Protein AF-A0A2P6SE83-F1 (afdb_monomer)

Structure (mmCIF, N/CA/C/O backbone):
data_AF-A0A2P6SE83-F1
#
_entry.id   AF-A0A2P6SE83-F1
#
loop_
_atom_site.group_PDB
_atom_site.id
_atom_site.type_symbol
_atom_site.label_atom_id
_atom_site.label_alt_id
_atom_site.label_comp_id
_atom_site.label_asym_id
_atom_site.label_entity_id
_atom_site.label_seq_id
_atom_site.pdbx_PDB_ins_code
_atom_site.Cartn_x
_atom_site.Cartn_y
_atom_site.Cartn_z
_atom_site.occupancy
_atom_site.B_iso_or_equiv
_atom_site.auth_seq_id
_atom_site.auth_comp_id
_atom_site.auth_asym_id
_atom_site.auth_atom_id
_atom_site.pdbx_PDB_model_num
ATOM 1 N N . MET A 1 1 ? -25.878 -14.126 -6.612 1.00 41.62 1 MET A N 1
ATOM 2 C CA . MET A 1 1 ? -25.042 -12.974 -6.211 1.00 41.62 1 MET A CA 1
ATOM 3 C C . MET A 1 1 ? -24.216 -13.416 -5.009 1.00 41.62 1 MET A C 1
ATOM 5 O O . MET A 1 1 ? -24.817 -13.749 -3.996 1.00 41.62 1 MET A O 1
ATOM 9 N N . LYS A 1 2 ? -22.889 -13.583 -5.136 1.00 45.44 2 LYS A N 1
ATOM 10 C CA . LYS A 1 2 ? -22.054 -14.016 -3.999 1.00 45.44 2 LYS A CA 1
ATOM 11 C C . LYS A 1 2 ? -21.984 -12.868 -2.993 1.00 45.44 2 LYS A C 1
ATOM 13 O O . LYS A 1 2 ? -21.463 -11.806 -3.317 1.00 45.44 2 LYS A O 1
ATOM 18 N N . VAL A 1 3 ? -22.559 -13.079 -1.814 1.00 54.62 3 VAL A N 1
ATOM 19 C CA . VAL A 1 3 ? -22.431 -12.164 -0.681 1.00 54.62 3 VAL A CA 1
ATOM 20 C C . VAL A 1 3 ? -21.056 -12.431 -0.080 1.00 54.62 3 VAL A C 1
ATOM 22 O O . VAL A 1 3 ? -20.811 -13.520 0.432 1.00 54.62 3 VAL A O 1
ATOM 25 N N . TRP A 1 4 ? -20.133 -11.485 -0.228 1.00 58.22 4 TRP A N 1
ATOM 26 C CA . TRP A 1 4 ? -18.852 -11.544 0.467 1.00 58.22 4 TRP A CA 1
ATOM 27 C C . TRP A 1 4 ? -19.116 -11.263 1.946 1.00 58.22 4 TRP A C 1
ATOM 29 O O . TRP A 1 4 ? -19.831 -10.316 2.280 1.00 58.22 4 TRP A O 1
ATOM 39 N N . ASP A 1 5 ? -18.595 -12.118 2.822 1.00 71.06 5 ASP A N 1
ATOM 40 C CA . ASP A 1 5 ? -18.645 -11.884 4.261 1.00 71.06 5 ASP A CA 1
ATOM 41 C C . ASP A 1 5 ? -17.950 -10.544 4.572 1.00 71.06 5 ASP A C 1
ATOM 43 O O . ASP A 1 5 ? -16.862 -10.272 4.063 1.00 71.06 5 ASP A O 1
ATOM 47 N N . ARG A 1 6 ? -18.576 -9.694 5.400 1.00 69.50 6 ARG A N 1
ATOM 48 C CA . ARG A 1 6 ? -18.002 -8.402 5.822 1.00 69.50 6 ARG A CA 1
ATOM 49 C C . ARG A 1 6 ? -16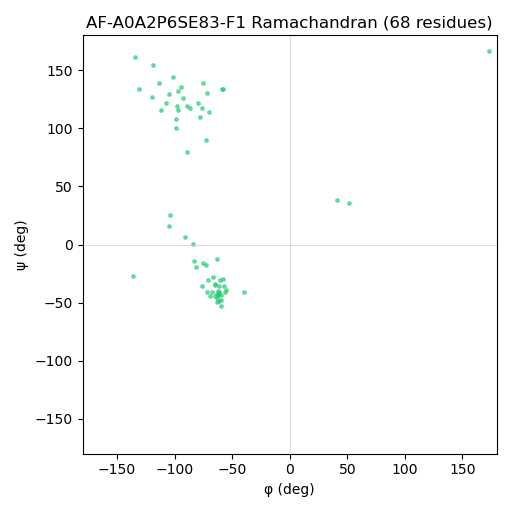.711 -8.572 6.630 1.00 69.50 6 ARG A C 1
ATOM 51 O O . ARG A 1 6 ? -16.013 -7.590 6.859 1.00 69.50 6 ARG A O 1
ATOM 58 N N . SER A 1 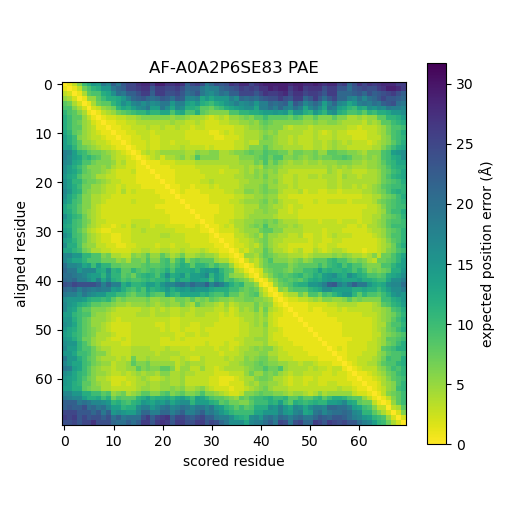7 ? -16.398 -9.792 7.068 1.00 82.69 7 SER A N 1
ATOM 59 C CA . SER A 1 7 ? -15.120 -10.136 7.694 1.00 82.69 7 SER A CA 1
ATOM 60 C C . SER A 1 7 ? -13.945 -10.185 6.705 1.00 82.69 7 SER A C 1
ATOM 62 O O . SER A 1 7 ? -12.786 -10.132 7.125 1.00 82.69 7 SER A O 1
ATOM 64 N N . ILE A 1 8 ? -14.218 -10.271 5.397 1.00 83.38 8 ILE A N 1
ATOM 65 C CA . ILE A 1 8 ? -13.182 -10.383 4.371 1.00 83.38 8 ILE A CA 1
ATOM 66 C C . ILE A 1 8 ? -12.536 -9.019 4.167 1.00 83.38 8 ILE A C 1
ATOM 68 O O . ILE A 1 8 ? -13.163 -8.053 3.732 1.00 83.38 8 ILE A O 1
ATOM 72 N N . ARG A 1 9 ? -11.240 -8.961 4.460 1.00 85.94 9 ARG A N 1
ATOM 73 C CA . ARG A 1 9 ? -10.435 -7.753 4.319 1.00 85.94 9 ARG A CA 1
ATOM 74 C C . ARG A 1 9 ? -9.770 -7.733 2.954 1.00 85.94 9 ARG A C 1
ATOM 76 O O . ARG A 1 9 ? -9.104 -8.691 2.572 1.00 85.94 9 ARG A O 1
ATOM 83 N N . VAL A 1 10 ? -9.974 -6.643 2.221 1.00 86.25 10 VAL A N 1
ATOM 84 C CA . VAL A 1 10 ? -9.481 -6.492 0.851 1.00 86.25 10 VAL A CA 1
ATOM 85 C C . VAL A 1 10 ? -8.181 -5.704 0.865 1.00 86.25 10 VAL A C 1
ATOM 87 O O . VAL A 1 10 ? -8.154 -4.545 1.281 1.00 86.25 10 VAL A O 1
ATOM 90 N N . LEU A 1 11 ? -7.119 -6.345 0.381 1.00 88.94 11 LEU A N 1
ATOM 91 C CA . LEU A 1 11 ? -5.854 -5.692 0.070 1.00 88.94 11 LEU A CA 1
ATOM 92 C C . LEU A 1 11 ? -5.829 -5.317 -1.410 1.00 88.94 11 LEU A C 1
ATOM 94 O O . LEU A 1 11 ? -6.188 -6.132 -2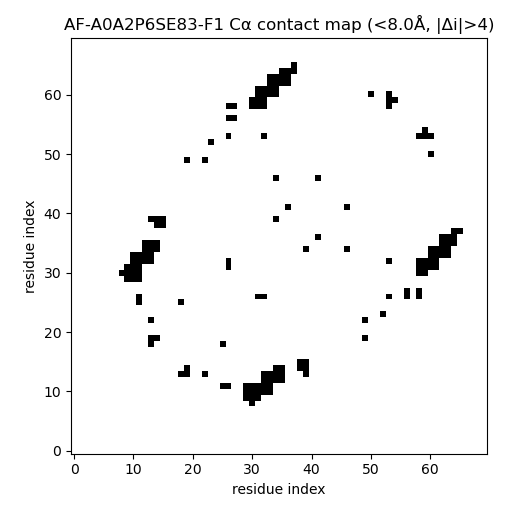.264 1.00 88.94 11 LEU A O 1
ATOM 98 N N . VAL A 1 12 ? -5.381 -4.105 -1.722 1.00 89.44 12 VAL A N 1
ATOM 99 C CA . VAL A 1 12 ? -5.248 -3.641 -3.105 1.00 89.44 12 VAL A CA 1
ATOM 100 C C . VAL A 1 12 ? -3.821 -3.808 -3.603 1.00 89.44 12 VAL A C 1
ATOM 102 O O . VAL A 1 12 ? -2.864 -3.422 -2.940 1.00 89.44 12 VAL A O 1
ATOM 105 N N . LYS A 1 13 ? -3.665 -4.376 -4.799 1.00 87.50 13 LYS A N 1
ATOM 106 C CA . LYS A 1 13 ? -2.370 -4.471 -5.471 1.00 87.50 13 LYS A CA 1
ATOM 107 C C . LYS A 1 13 ? -2.125 -3.198 -6.277 1.00 87.50 13 LYS A C 1
ATOM 109 O O . LYS A 1 13 ? -2.865 -2.927 -7.222 1.00 87.50 13 LYS A O 1
ATOM 114 N N . ILE A 1 14 ? -1.080 -2.443 -5.945 1.00 83.19 14 ILE A N 1
ATOM 115 C CA . ILE A 1 14 ? -0.638 -1.317 -6.779 1.00 83.19 14 ILE A CA 1
ATOM 116 C C . ILE A 1 14 ? 0.370 -1.868 -7.787 1.00 83.19 14 ILE A C 1
ATOM 118 O O . ILE A 1 14 ? 1.364 -2.474 -7.401 1.00 83.19 14 ILE A O 1
ATOM 122 N N . GLY A 1 15 ? 0.039 -1.741 -9.075 1.00 73.75 15 GLY A N 1
ATOM 123 C CA . GLY A 1 15 ? 0.705 -2.444 -10.180 1.00 73.75 15 GLY A CA 1
ATOM 124 C C . GLY A 1 15 ? 1.003 -1.594 -11.417 1.00 73.75 15 GLY A C 1
ATOM 125 O O . GLY A 1 15 ? 1.922 -1.899 -12.161 1.00 73.75 15 GLY A O 1
ATOM 126 N N . GLY A 1 16 ? 0.215 -0.542 -11.657 1.00 76.12 16 GLY A N 1
ATOM 127 C CA . GLY A 1 16 ? 0.212 0.195 -12.923 1.00 76.12 16 GLY A CA 1
ATOM 128 C C . GLY A 1 16 ? 0.233 1.708 -12.741 1.00 76.12 16 GLY A C 1
ATOM 129 O O . GLY A 1 16 ? -0.128 2.222 -11.681 1.00 76.12 16 GLY A O 1
ATOM 130 N N . PHE A 1 17 ? 0.620 2.427 -13.797 1.00 77.50 17 PHE A N 1
ATOM 131 C CA . PHE A 1 17 ? 0.822 3.883 -13.791 1.00 77.50 17 PHE A CA 1
ATOM 132 C C . PHE A 1 17 ? -0.401 4.682 -13.312 1.00 77.50 17 PHE A C 1
ATOM 134 O O . PHE A 1 17 ? -0.272 5.650 -12.560 1.00 77.50 17 PHE A O 1
ATOM 141 N N . GLU A 1 18 ? -1.601 4.250 -13.703 1.00 83.19 18 GLU A N 1
ATOM 142 C CA . GLU A 1 18 ? -2.851 4.871 -13.262 1.00 83.19 18 GLU A CA 1
ATOM 143 C C . GLU A 1 18 ? -3.100 4.665 -11.760 1.00 83.19 18 GLU A C 1
ATOM 145 O O . GLU A 1 18 ? -3.502 5.597 -11.063 1.00 83.19 18 GLU A O 1
ATOM 150 N N . ALA A 1 19 ? -2.819 3.464 -11.245 1.00 82.62 19 ALA A N 1
ATOM 151 C CA . ALA A 1 19 ? -2.979 3.151 -9.827 1.00 82.62 19 ALA A CA 1
ATOM 152 C C . ALA A 1 19 ? -2.016 3.971 -8.959 1.00 82.62 19 ALA A C 1
ATOM 154 O O . ALA A 1 19 ? -2.389 4.413 -7.880 1.00 82.62 19 ALA A O 1
ATOM 155 N N . ILE A 1 20 ? -0.808 4.236 -9.461 1.00 82.44 20 ILE A N 1
ATOM 156 C CA . ILE A 1 20 ? 0.179 5.105 -8.811 1.00 82.44 20 ILE A CA 1
ATOM 157 C C . ILE A 1 20 ? -0.328 6.554 -8.745 1.00 82.44 20 ILE A C 1
ATOM 159 O O . ILE A 1 20 ? -0.249 7.191 -7.698 1.00 82.44 20 ILE A O 1
ATOM 163 N N . HIS A 1 21 ? -0.900 7.079 -9.835 1.00 86.12 21 HIS A N 1
ATOM 164 C CA . HIS A 1 21 ? -1.465 8.436 -9.857 1.00 86.12 21 HIS A CA 1
ATOM 165 C C . HIS A 1 21 ? -2.698 8.598 -8.960 1.00 86.12 21 HIS A C 1
ATOM 167 O O . HIS A 1 21 ? -2.968 9.694 -8.477 1.00 86.12 21 HIS A O 1
ATOM 173 N N . LYS A 1 22 ? -3.451 7.517 -8.732 1.00 88.06 22 LYS A N 1
ATOM 174 C CA . LYS A 1 22 ? -4.662 7.498 -7.894 1.00 88.06 22 LYS A CA 1
ATOM 175 C C . LYS A 1 22 ? -4.439 6.832 -6.531 1.00 88.06 22 LYS A C 1
ATOM 177 O O . LYS A 1 22 ? -5.415 6.490 -5.864 1.00 88.06 22 LYS A O 1
ATOM 182 N N . GLN A 1 23 ? -3.182 6.647 -6.122 1.00 86.62 23 GLN A N 1
ATOM 183 C CA . GLN A 1 23 ? -2.820 5.799 -4.986 1.00 86.62 23 GLN A CA 1
ATOM 184 C C . GLN A 1 23 ? -3.516 6.206 -3.684 1.00 86.62 23 GLN A C 1
ATOM 186 O O . GLN A 1 23 ? -4.009 5.334 -2.991 1.00 86.62 23 GLN A O 1
ATOM 191 N N . GLU A 1 24 ? -3.648 7.499 -3.383 1.00 89.31 24 GLU A N 1
ATOM 192 C CA . GLU A 1 24 ? -4.275 7.977 -2.139 1.00 89.31 24 GLU A CA 1
ATOM 193 C C . GLU A 1 24 ? -5.726 7.502 -2.015 1.00 89.31 24 GLU A C 1
ATOM 195 O O . GLU A 1 24 ? -6.068 6.807 -1.064 1.00 89.31 24 GLU A O 1
ATOM 200 N N . LYS A 1 25 ? -6.550 7.751 -3.041 1.00 89.94 25 LYS A N 1
ATOM 201 C CA . LYS A 1 25 ? -7.958 7.315 -3.070 1.00 89.94 25 LYS A CA 1
ATOM 202 C C . LYS A 1 25 ? -8.099 5.796 -3.002 1.00 89.94 25 LYS A C 1
ATOM 204 O O . LYS A 1 25 ? -9.053 5.277 -2.431 1.00 89.94 25 LYS A O 1
ATOM 209 N N . ILE A 1 26 ? -7.167 5.083 -3.631 1.00 89.56 26 ILE A N 1
ATOM 210 C CA . ILE A 1 26 ? -7.136 3.620 -3.622 1.00 89.56 26 ILE A CA 1
ATOM 211 C C . ILE A 1 26 ? -6.787 3.103 -2.221 1.00 89.56 26 ILE A C 1
ATOM 213 O O . ILE A 1 26 ? -7.438 2.182 -1.733 1.00 89.56 26 ILE A O 1
ATOM 217 N N . ILE A 1 27 ? -5.792 3.711 -1.573 1.00 89.44 27 ILE A N 1
ATOM 218 C CA . ILE A 1 27 ? -5.345 3.369 -0.223 1.00 89.44 27 ILE A CA 1
ATOM 219 C C . ILE A 1 27 ? -6.477 3.628 0.768 1.00 89.44 27 ILE A C 1
ATOM 221 O O . ILE A 1 27 ? -6.829 2.719 1.509 1.00 89.44 27 ILE A O 1
ATOM 225 N N . GLU A 1 28 ? -7.105 4.803 0.732 1.00 89.31 28 GLU A N 1
ATOM 226 C CA . GLU A 1 28 ? -8.235 5.162 1.604 1.00 89.31 28 GLU A CA 1
ATOM 227 C C . GLU A 1 28 ? -9.418 4.189 1.494 1.00 89.31 28 GLU A C 1
ATOM 229 O O . GLU A 1 28 ? -10.080 3.895 2.487 1.00 89.31 28 GLU A O 1
ATOM 234 N N . ALA A 1 29 ? -9.677 3.656 0.297 1.00 88.25 29 ALA A N 1
ATOM 235 C CA . ALA A 1 29 ? -10.760 2.706 0.052 1.00 88.25 29 ALA A CA 1
ATOM 236 C C . ALA A 1 29 ? -10.395 1.239 0.363 1.00 88.25 29 ALA A C 1
ATOM 238 O O . ALA A 1 29 ? -11.217 0.344 0.153 1.00 88.25 29 ALA A O 1
ATOM 239 N N . SER A 1 30 ? -9.172 0.968 0.828 1.00 87.88 30 SER A N 1
ATOM 240 C CA . SER A 1 30 ? -8.638 -0.384 1.022 1.00 87.88 30 SER A CA 1
ATOM 241 C C . SER A 1 30 ? -8.292 -0.669 2.482 1.00 87.88 30 SER A C 1
ATOM 243 O O . SER A 1 30 ? -7.950 0.233 3.242 1.00 87.88 30 SER A O 1
ATOM 245 N N . TYR A 1 31 ? -8.313 -1.946 2.873 1.00 87.94 31 TYR A N 1
ATOM 246 C CA . TYR A 1 31 ? -7.828 -2.354 4.197 1.00 87.94 31 TYR A CA 1
ATOM 247 C C . TYR A 1 31 ? -6.290 -2.359 4.291 1.00 87.94 31 TYR A C 1
ATOM 249 O O . TYR A 1 31 ? -5.730 -2.455 5.380 1.00 87.94 31 TYR A O 1
ATOM 257 N N . GLY A 1 32 ? -5.612 -2.331 3.145 1.00 88.12 32 GLY A N 1
ATOM 258 C CA . GLY A 1 32 ? -4.162 -2.398 3.039 1.00 88.12 32 GLY A CA 1
ATOM 259 C C . GLY A 1 32 ? -3.706 -2.506 1.595 1.00 88.12 32 GLY A C 1
ATOM 260 O O . GLY A 1 32 ? -4.490 -2.801 0.691 1.00 88.12 32 GLY A O 1
ATOM 261 N N . VAL A 1 33 ? -2.413 -2.294 1.385 1.00 90.56 33 VAL A N 1
ATOM 262 C CA . VAL A 1 33 ? -1.775 -2.311 0.069 1.00 90.56 33 VAL A CA 1
ATOM 263 C C . VAL A 1 33 ? -0.818 -3.481 -0.044 1.00 90.56 33 VAL A C 1
ATOM 265 O O . VAL A 1 33 ? -0.039 -3.743 0.866 1.00 90.56 33 VAL A O 1
ATOM 268 N N . MET A 1 34 ? -0.817 -4.135 -1.200 1.00 89.31 34 MET A N 1
ATOM 269 C CA . MET A 1 34 ? 0.246 -5.029 -1.634 1.00 89.31 34 MET A CA 1
ATOM 270 C C . MET A 1 34 ? 1.054 -4.374 -2.760 1.00 89.31 34 MET A C 1
ATOM 272 O O . MET A 1 34 ? 0.516 -4.047 -3.820 1.00 89.31 34 MET A O 1
ATOM 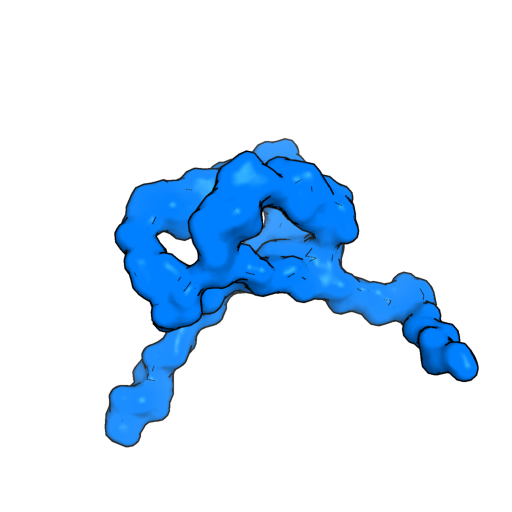276 N N . ILE A 1 35 ? 2.357 -4.209 -2.550 1.00 84.69 35 ILE A N 1
ATOM 277 C CA . ILE A 1 35 ? 3.303 -3.737 -3.564 1.00 84.69 35 ILE A CA 1
ATOM 278 C C . ILE A 1 35 ? 4.007 -4.963 -4.136 1.00 84.69 35 ILE A C 1
ATOM 280 O O . ILE A 1 35 ? 4.830 -5.575 -3.458 1.00 84.69 35 ILE A O 1
ATOM 284 N N . ALA A 1 36 ? 3.691 -5.331 -5.375 1.00 78.81 36 ALA A N 1
ATOM 285 C CA . ALA A 1 36 ? 4.345 -6.443 -6.054 1.00 78.81 36 ALA A CA 1
ATOM 286 C C . ALA A 1 36 ? 5.440 -5.905 -6.982 1.00 78.81 36 ALA A C 1
ATOM 288 O O . ALA A 1 36 ? 5.164 -5.409 -8.072 1.00 78.81 36 ALA A O 1
ATOM 289 N N . ARG A 1 37 ? 6.695 -5.972 -6.528 1.00 72.12 37 ARG A N 1
ATOM 290 C CA . ARG A 1 37 ? 7.830 -5.287 -7.181 1.00 72.12 37 ARG A CA 1
ATOM 291 C C . ARG A 1 37 ? 8.072 -5.744 -8.629 1.00 72.12 37 ARG A C 1
ATOM 293 O O . ARG A 1 37 ? 8.509 -4.937 -9.441 1.00 72.12 37 ARG A O 1
ATOM 300 N N . VAL A 1 38 ? 7.764 -7.005 -8.952 1.00 67.44 38 VAL A N 1
ATOM 301 C CA . VAL A 1 38 ? 7.927 -7.575 -10.306 1.00 67.44 38 VAL A CA 1
ATOM 302 C C . VAL A 1 38 ? 6.886 -7.025 -11.284 1.00 67.44 38 VAL A C 1
ATOM 304 O O . VAL A 1 38 ? 7.231 -6.699 -12.412 1.00 67.44 38 VAL A O 1
ATOM 307 N N . ASP A 1 39 ? 5.630 -6.878 -10.853 1.00 65.50 39 ASP A N 1
ATOM 308 C CA . ASP A 1 39 ? 4.547 -6.366 -11.710 1.00 65.50 39 ASP A CA 1
ATOM 309 C C . ASP A 1 39 ? 4.684 -4.876 -12.001 1.00 65.50 39 ASP A C 1
ATOM 311 O O . ASP A 1 39 ? 4.261 -4.378 -13.037 1.00 65.50 39 ASP A O 1
ATOM 315 N N . LEU A 1 40 ? 5.257 -4.170 -11.039 1.00 60.88 40 LEU A N 1
ATOM 316 C CA . LEU A 1 40 ? 5.382 -2.733 -11.061 1.00 60.88 40 LEU A CA 1
ATOM 317 C C . LEU A 1 40 ? 6.596 -2.245 -11.872 1.00 60.88 40 LEU A C 1
ATOM 319 O O . LEU A 1 40 ? 6.684 -1.044 -12.114 1.00 60.88 40 LEU A O 1
ATOM 323 N N . VAL A 1 41 ? 7.549 -3.130 -12.223 1.00 61.38 41 VAL A N 1
ATOM 324 C CA . VAL A 1 41 ? 8.896 -2.759 -12.726 1.00 61.38 41 VAL A CA 1
ATOM 325 C C . VAL A 1 41 ? 9.441 -1.560 -11.928 1.00 61.38 41 VAL A C 1
ATOM 327 O O . VAL A 1 41 ? 9.963 -0.593 -12.475 1.00 61.38 41 VAL A O 1
ATOM 330 N N . VAL A 1 42 ? 9.175 -1.551 -10.616 1.00 58.62 42 VAL A N 1
ATOM 331 C CA . VAL A 1 42 ? 9.194 -0.299 -9.857 1.00 58.62 42 VAL A CA 1
ATOM 332 C C . VAL A 1 42 ? 10.612 0.088 -9.523 1.00 58.62 42 VAL A C 1
ATOM 334 O O . VAL A 1 42 ? 11.329 -0.639 -8.833 1.00 58.62 42 VAL A O 1
ATOM 337 N N . GLU A 1 43 ? 10.989 1.276 -9.979 1.00 60.91 43 GLU A N 1
ATOM 338 C CA . GLU A 1 43 ? 12.134 1.982 -9.438 1.00 60.91 43 GLU A CA 1
ATOM 339 C C . GLU A 1 43 ? 11.904 2.198 -7.936 1.00 60.91 43 GLU A C 1
ATO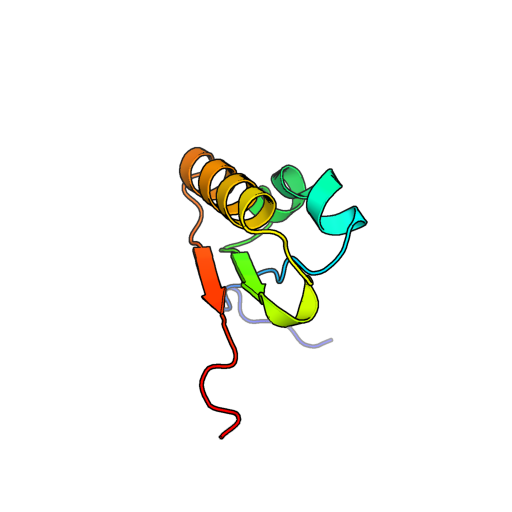M 341 O O . GLU A 1 43 ? 10.828 2.625 -7.513 1.00 60.91 43 GLU A O 1
ATOM 346 N N . ILE A 1 44 ? 12.925 1.926 -7.122 1.00 63.41 44 ILE A N 1
ATOM 347 C CA . ILE A 1 44 ? 12.911 2.054 -5.652 1.00 63.41 44 ILE A CA 1
ATOM 348 C C . ILE A 1 44 ? 12.162 3.310 -5.129 1.00 63.41 44 ILE A C 1
ATOM 350 O O . ILE A 1 44 ? 11.370 3.144 -4.195 1.00 63.41 44 ILE A O 1
ATOM 354 N N . PRO A 1 45 ? 12.279 4.514 -5.741 1.00 75.75 45 PRO A N 1
ATOM 355 C CA . PRO A 1 45 ? 11.583 5.719 -5.275 1.00 75.75 45 PRO A CA 1
ATOM 356 C C . PRO A 1 45 ? 10.054 5.600 -5.218 1.00 75.75 45 PRO A C 1
ATOM 358 O O . PRO A 1 45 ? 9.398 6.229 -4.386 1.00 75.75 45 PRO A O 1
ATOM 361 N N . LEU A 1 46 ? 9.450 4.788 -6.087 1.00 77.81 46 LEU A N 1
ATOM 362 C CA . LEU A 1 46 ? 7.997 4.671 -6.142 1.00 77.81 46 LEU A CA 1
ATOM 363 C C . LEU A 1 46 ? 7.433 3.828 -4.993 1.00 77.81 46 LEU A C 1
ATOM 365 O O . LEU A 1 46 ? 6.366 4.131 -4.458 1.00 77.81 46 LEU A O 1
ATOM 369 N N . GLN A 1 47 ? 8.164 2.786 -4.591 1.00 81.56 47 GLN A N 1
ATOM 370 C CA . GLN A 1 47 ? 7.804 1.961 -3.440 1.00 81.56 47 GLN A CA 1
ATOM 371 C C . GLN A 1 47 ? 7.821 2.792 -2.157 1.00 81.56 47 GLN A C 1
ATOM 373 O O . GLN A 1 47 ? 6.894 2.702 -1.351 1.00 81.56 47 GLN A O 1
ATOM 378 N N . GLU A 1 48 ? 8.867 3.595 -1.968 1.00 84.75 48 GLU A N 1
ATOM 379 C CA . GLU A 1 48 ? 9.003 4.474 -0.806 1.00 84.75 48 GLU A CA 1
ATOM 380 C C . GLU A 1 48 ? 7.847 5.469 -0.743 1.00 84.75 48 GLU A C 1
ATOM 382 O O . GLU A 1 48 ? 7.222 5.604 0.307 1.00 84.75 48 GLU A O 1
ATOM 387 N N . LYS A 1 49 ? 7.470 6.064 -1.884 1.00 86.44 49 LYS A N 1
ATOM 388 C CA . LYS A 1 49 ? 6.317 6.968 -1.971 1.00 86.44 49 LYS A CA 1
ATOM 389 C C . LYS A 1 49 ? 5.007 6.290 -1.557 1.00 86.44 49 LYS A C 1
ATOM 391 O O . LYS A 1 49 ? 4.264 6.849 -0.755 1.00 86.44 49 LYS A O 1
ATOM 396 N N . ILE A 1 50 ? 4.716 5.093 -2.072 1.00 85.50 50 ILE A N 1
ATOM 397 C CA . ILE A 1 50 ? 3.503 4.343 -1.694 1.00 85.50 50 ILE A CA 1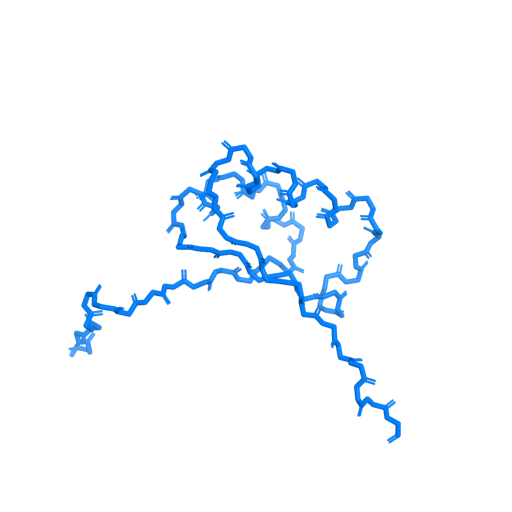
ATOM 398 C C . ILE A 1 50 ? 3.531 4.010 -0.196 1.00 85.50 50 ILE A C 1
ATOM 400 O O . ILE A 1 50 ? 2.529 4.180 0.498 1.00 85.50 50 ILE A O 1
ATOM 404 N N . THR A 1 51 ? 4.685 3.573 0.313 1.00 88.31 51 THR A N 1
ATOM 405 C CA . THR A 1 51 ? 4.868 3.208 1.725 1.00 88.31 51 THR A CA 1
ATOM 406 C C . THR A 1 51 ? 4.662 4.414 2.642 1.00 88.31 51 THR A C 1
ATOM 408 O O . THR A 1 51 ? 3.974 4.307 3.655 1.00 88.31 51 THR A O 1
ATOM 411 N N . GLN A 1 52 ? 5.191 5.579 2.259 1.00 90.94 52 GLN A N 1
ATOM 412 C CA . GLN A 1 52 ? 5.014 6.836 2.980 1.00 90.94 52 GLN A CA 1
ATOM 413 C C . GLN A 1 52 ? 3.538 7.242 3.052 1.00 90.94 52 GLN A C 1
ATOM 415 O O . GLN A 1 52 ? 3.046 7.539 4.139 1.00 90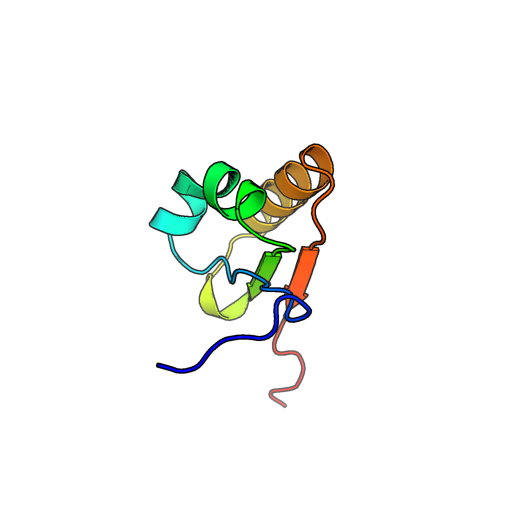.94 52 GLN A O 1
ATOM 420 N N . VAL A 1 53 ? 2.824 7.217 1.921 1.00 89.56 53 VAL A N 1
ATOM 421 C CA . VAL A 1 53 ? 1.392 7.562 1.876 1.00 89.56 53 VAL A CA 1
ATOM 422 C C . VAL A 1 53 ? 0.570 6.604 2.740 1.00 89.56 53 VAL A C 1
ATOM 424 O O . VAL A 1 53 ? -0.283 7.041 3.506 1.00 89.56 53 VAL A O 1
ATOM 427 N N . CYS A 1 54 ? 0.856 5.301 2.696 1.00 90.12 54 CYS A N 1
ATOM 428 C CA . CYS A 1 54 ? 0.178 4.339 3.564 1.00 90.12 54 CYS A CA 1
ATOM 429 C C . CYS A 1 54 ? 0.449 4.608 5.051 1.00 90.12 54 CYS A C 1
ATOM 431 O O . CYS A 1 54 ? -0.479 4.542 5.852 1.00 90.12 54 CYS A O 1
ATOM 433 N N . GLY A 1 55 ? 1.684 4.970 5.417 1.00 88.94 55 GLY A N 1
ATOM 434 C CA . GLY A 1 55 ? 2.028 5.365 6.785 1.00 88.94 55 GLY A CA 1
ATOM 435 C C . GLY A 1 55 ? 1.256 6.600 7.260 1.00 88.94 55 GLY A C 1
ATOM 436 O O . GLY A 1 55 ? 0.759 6.614 8.383 1.00 88.94 55 GLY A O 1
ATOM 437 N N . GLN A 1 56 ? 1.085 7.605 6.395 1.00 91.75 56 GLN A N 1
ATOM 438 C CA . GLN A 1 56 ? 0.287 8.805 6.688 1.00 91.75 56 GLN A CA 1
ATOM 439 C C . GLN A 1 56 ? -1.203 8.492 6.882 1.00 91.75 56 GLN A C 1
ATOM 441 O O . GLN A 1 56 ? -1.861 9.114 7.711 1.00 91.75 56 GLN A O 1
ATOM 446 N N . LEU A 1 57 ? -1.721 7.509 6.145 1.00 88.31 57 LEU A N 1
ATOM 447 C CA . LEU A 1 57 ? -3.120 7.080 6.197 1.00 88.31 57 LEU A CA 1
ATOM 448 C C . LEU A 1 57 ? -3.373 5.951 7.211 1.00 88.31 57 LEU A C 1
ATOM 450 O O . LEU A 1 57 ? -4.476 5.410 7.261 1.00 88.31 57 LEU A O 1
ATOM 454 N N . ASN A 1 58 ? -2.365 5.588 8.014 1.00 86.88 58 ASN A N 1
ATOM 455 C CA . ASN A 1 58 ? -2.408 4.477 8.968 1.00 86.88 58 ASN A CA 1
ATOM 456 C C . ASN A 1 58 ? -2.875 3.148 8.332 1.00 86.88 58 ASN A C 1
ATOM 458 O O . ASN A 1 58 ? -3.597 2.361 8.948 1.00 86.88 58 ASN A O 1
ATOM 462 N N . ASN A 1 59 ? -2.482 2.918 7.077 1.00 89.00 59 ASN A N 1
ATOM 463 C CA . ASN A 1 59 ? -2.860 1.746 6.304 1.00 89.00 59 ASN A CA 1
ATOM 464 C C . ASN A 1 59 ? -1.721 0.712 6.255 1.00 89.00 59 ASN A C 1
ATOM 466 O O . ASN A 1 59 ? -0.543 1.069 6.200 1.00 89.00 59 ASN A O 1
ATOM 470 N N . GLN A 1 60 ? -2.054 -0.582 6.273 1.00 87.81 60 GLN A N 1
ATOM 471 C CA . GLN A 1 60 ? -1.049 -1.652 6.262 1.00 87.81 60 GLN A CA 1
ATOM 472 C C . GLN A 1 60 ? -0.425 -1.825 4.873 1.00 87.81 60 GLN A C 1
ATOM 474 O O . GLN A 1 60 ? -1.130 -1.828 3.865 1.00 87.81 60 GLN A O 1
ATOM 479 N N . VAL A 1 61 ? 0.894 -2.036 4.824 1.00 88.00 61 VAL A N 1
ATOM 480 C CA . VAL A 1 61 ? 1.648 -2.259 3.579 1.00 88.00 61 VAL A CA 1
ATOM 481 C C . VAL A 1 61 ? 2.317 -3.624 3.599 1.00 8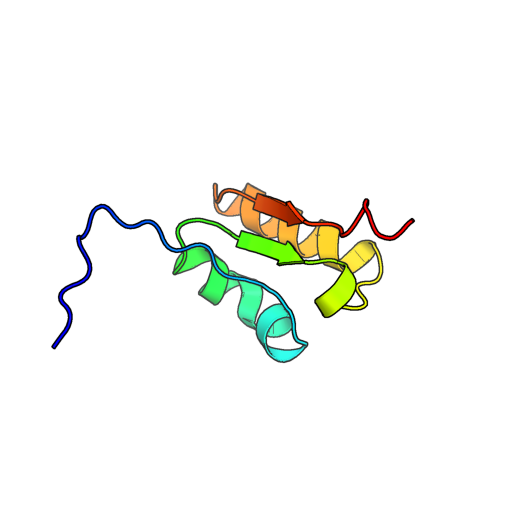8.00 61 VAL A C 1
ATOM 483 O O . VAL A 1 61 ? 3.096 -3.936 4.495 1.00 88.00 61 VAL A O 1
ATOM 486 N N . PHE A 1 62 ? 2.064 -4.407 2.558 1.00 87.25 62 PHE A N 1
ATOM 487 C CA . PHE A 1 62 ? 2.698 -5.688 2.290 1.00 87.25 62 PHE A CA 1
ATOM 488 C C . PHE A 1 62 ? 3.577 -5.546 1.049 1.00 87.25 62 PHE A C 1
ATOM 490 O O . PHE A 1 62 ? 3.080 -5.294 -0.048 1.00 87.25 62 PHE A O 1
ATOM 497 N N . VAL A 1 63 ? 4.891 -5.706 1.191 1.00 81.31 63 VAL A N 1
ATOM 498 C CA . VAL A 1 63 ? 5.809 -5.697 0.043 1.00 81.31 63 VAL A CA 1
ATOM 499 C C . VAL A 1 63 ? 6.094 -7.137 -0.363 1.00 81.31 63 VAL A C 1
ATOM 501 O O . VAL A 1 63 ? 6.680 -7.897 0.403 1.00 81.31 63 VAL A O 1
ATOM 504 N N . ALA A 1 64 ? 5.679 -7.510 -1.571 1.00 79.12 64 ALA A N 1
ATOM 505 C CA . ALA A 1 64 ? 5.907 -8.826 -2.147 1.00 79.12 64 ALA A CA 1
ATOM 506 C C . ALA A 1 64 ? 7.003 -8.757 -3.223 1.00 79.12 64 ALA A C 1
ATOM 508 O O . ALA A 1 64 ? 6.963 -7.933 -4.144 1.00 79.12 64 ALA A O 1
ATOM 509 N N . PHE A 1 65 ? 7.982 -9.654 -3.115 1.00 71.38 65 PHE A N 1
ATOM 510 C CA . PHE A 1 65 ? 9.040 -9.867 -4.100 1.00 71.38 65 PHE A CA 1
ATOM 511 C C . PHE A 1 65 ? 9.143 -11.368 -4.385 1.00 71.38 65 PHE A C 1
ATOM 513 O O . PHE A 1 65 ? 9.165 -12.165 -3.447 1.00 71.38 65 PHE A O 1
ATOM 520 N N . ASN A 1 66 ? 9.218 -11.764 -5.658 1.00 61.78 66 ASN A N 1
ATOM 521 C CA . ASN A 1 66 ? 9.479 -13.158 -6.021 1.00 61.78 66 ASN A CA 1
ATOM 522 C C . ASN A 1 66 ? 10.951 -13.472 -5.727 1.00 61.78 66 ASN A C 1
ATOM 524 O O . ASN A 1 66 ? 11.811 -13.262 -6.574 1.00 61.78 66 ASN A O 1
ATOM 528 N N . TYR A 1 67 ? 11.249 -13.930 -4.512 1.00 59.22 67 TYR A N 1
ATOM 529 C CA . TYR A 1 67 ? 12.608 -14.307 -4.112 1.00 59.22 67 TYR A CA 1
ATOM 530 C C . TYR A 1 67 ? 13.001 -15.726 -4.580 1.00 59.22 67 TYR A C 1
ATOM 532 O O . TYR A 1 67 ? 14.182 -16.028 -4.668 1.00 59.22 67 TYR A O 1
ATOM 540 N N . LEU A 1 68 ? 12.032 -16.592 -4.910 1.00 56.84 68 LEU A N 1
ATOM 541 C CA . LEU A 1 68 ? 12.239 -18.043 -5.085 1.00 56.84 68 LEU A CA 1
ATOM 542 C C . LEU A 1 68 ? 12.286 -18.544 -6.543 1.00 56.84 68 LEU A C 1
ATOM 544 O O . LEU A 1 68 ? 12.005 -19.712 -6.792 1.00 56.84 68 LEU A O 1
ATOM 548 N N . ASN A 1 69 ? 12.654 -17.702 -7.510 1.00 54.12 69 ASN A N 1
ATOM 549 C CA . ASN A 1 69 ? 13.018 -18.195 -8.844 1.00 54.12 69 ASN A CA 1
ATOM 550 C C . ASN A 1 69 ? 14.527 -18.496 -8.869 1.00 54.12 69 ASN A C 1
ATOM 552 O O . ASN A 1 69 ? 15.312 -17.667 -9.329 1.00 54.12 69 ASN A O 1
ATOM 556 N N . THR A 1 70 ? 14.913 -19.653 -8.329 1.00 43.31 70 THR A N 1
ATOM 557 C CA . THR A 1 70 ? 16.234 -20.289 -8.524 1.00 43.31 70 THR A CA 1
ATOM 558 C C . THR A 1 70 ? 16.084 -21.558 -9.331 1.00 43.31 70 THR A C 1
ATOM 560 O O . THR A 1 70 ? 15.143 -22.319 -9.008 1.00 43.31 70 THR A O 1
#

Mean predicted aligned error: 7.44 Å

InterPro domains:
  IPR015793 Pyruvate kinase, barrel [PF00224] (5-61)
  IPR015813 Pyruvate/Phosphoenolpyruvate kinase-like domain superfamily [SSF51621] (4-70)
  IPR040442 Pyruvate kinase-like domain superfamily [G3DSA:3.20.20.60] (1-70)

Secondary structure (DSSP, 8-state):
-----TTPPPEEEE-SHHHHHTHHHHHHTSSEEEEETTTTT--HHHHHHHHHHHHHTT-EEEEE------

Foldseek 3Di:
DDDDDPPDFDEAEQQDPVCLVCVLVVQLVHQAYEYECVRNVDDPVSVVVSVVSCVVVVHYYHYDYPPPPD

pLDDT: mean 78.33, std 13.09, range [41.62, 91.75]

Solvent-accessible surface area (backbone atoms only — not comparable to full-atom values): 4364 Å² total; per-residue (Å²): 130,88,80,76,61,89,83,66,78,52,65,43,74,52,46,48,75,67,46,64,76,44,35,67,69,53,51,77,76,33,68,20,39,33,42,38,48,77,72,40,72,56,58,70,70,56,57,53,52,54,51,50,53,29,58,76,68,76,38,49,79,4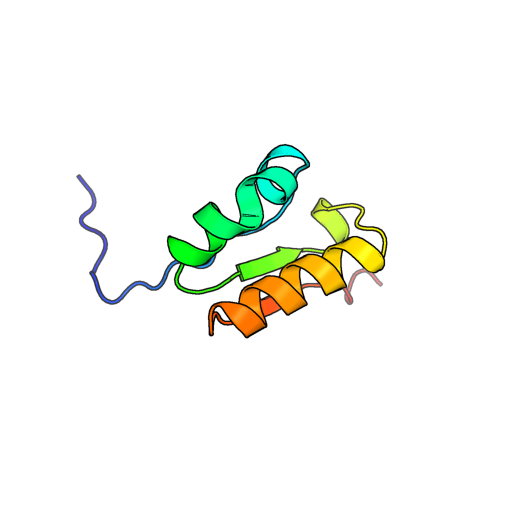3,83,45,69,90,80,78,86,123

Organism: Rosa chinensis (NCBI:txid74649)

Radius of gyration: 13.18 Å; Cα contacts (8 Å, |Δi|>4): 82; chains: 1; bounding box: 41×29×23 Å

Sequence (70 aa):
MKVWDRSIRVLVKIGGFEAIHKQEKIIEASYGVMIARVDLVVEIPLQEKITQVCGQLNNQVFVAFNYLNT

Nearest PDB structures (foldseek):
  7o9r-assembly1_BBB  TM=8.407E-01  e=2.123E+00  Rhizorhabdus wittichii RW1
  7nnk-assembly1_B  TM=7.792E-01  e=2.983E+00  Rhizorhabdus wittichii RW1
  3d1c-assembly1_A-2  TM=4.576E-01  e=3.384E-01  Staphylococcus aureus subsp. aureus Mu50
  7a3f-assembly2_C  TM=5.437E-01  e=1.731E+00  Homo sapiens
  1tqx-assembly1_A  TM=6.988E-01  e=6.747E+00  Plasmodium falciparum 3D7